Protein AF-A0A847GDH8-F1 (afdb_monomer_lite)

pLDDT: mean 89.49, std 8.82, range [60.81, 98.5]

Foldseek 3Di:
DEEEEEEADPPNDDLVVSVVVQVVCVVVVYHYHYDYLPVDCLLVCCVVSVGPYYHYPDDPVCVVSVVVSCVVVD

Secondary structure (DSSP, 8-state):
-EEEEEE--GGG---HHHHHHHHHHHHTT-EEEEEEGGGS-HHHHHHHH--SEEEEE--GGGHHHHHHHHGGG-

Sequence (74 aa):
MRVLFVISTPSGIEPLGAMLLAAICLREGHEVSCAISRRGGLLEKARAFDPDVVAYSASSADMDHLREADRPLR

Radius of gyration: 11.87 Å; chains: 1; bounding box: 24×27×29 Å

Structure (mmCIF, N/CA/C/O backbone):
data_AF-A0A847GDH8-F1
#
_entry.id   AF-A0A847GDH8-F1
#
loop_
_atom_site.group_PDB
_atom_site.id
_atom_site.type_symbol
_atom_site.label_atom_id
_atom_site.label_alt_id
_atom_site.label_comp_id
_atom_site.label_asym_id
_atom_site.label_entity_id
_atom_site.label_seq_id
_atom_site.pdbx_PDB_ins_code
_atom_site.Cartn_x
_atom_site.Cartn_y
_atom_site.Cartn_z
_atom_site.occupancy
_atom_site.B_iso_or_equiv
_atom_site.auth_seq_id
_atom_site.auth_comp_id
_atom_site.auth_asym_id
_atom_site.auth_atom_id
_atom_site.pdbx_PDB_model_num
ATOM 1 N N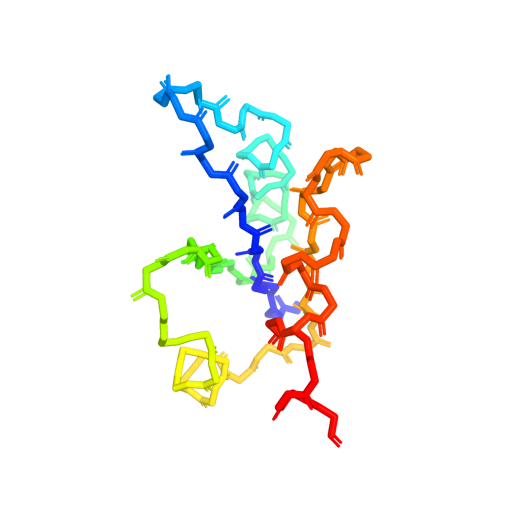 . MET A 1 1 ? -10.066 -0.877 9.693 1.00 96.56 1 MET A N 1
ATOM 2 C CA . MET A 1 1 ? -9.395 -1.926 8.900 1.00 96.56 1 MET A CA 1
ATOM 3 C C . MET A 1 1 ? -7.916 -1.610 8.822 1.00 96.56 1 MET A C 1
ATOM 5 O O . MET A 1 1 ? -7.553 -0.450 8.992 1.00 96.56 1 MET A O 1
ATOM 9 N N . ARG A 1 2 ? -7.087 -2.615 8.566 1.00 98.06 2 ARG A N 1
ATOM 10 C CA . ARG A 1 2 ? -5.644 -2.514 8.356 1.00 98.06 2 ARG A CA 1
ATOM 11 C C . ARG A 1 2 ? -5.376 -2.556 6.855 1.00 98.06 2 ARG A C 1
ATOM 13 O O . ARG A 1 2 ? -5.624 -3.568 6.206 1.00 98.06 2 ARG A O 1
ATOM 20 N N . VAL A 1 3 ? -4.914 -1.446 6.291 1.00 98.06 3 VAL A N 1
ATOM 21 C CA . VAL A 1 3 ? -4.688 -1.289 4.849 1.00 98.06 3 VAL A CA 1
ATOM 22 C C . VAL A 1 3 ? -3.191 -1.232 4.570 1.00 98.06 3 VAL A C 1
ATOM 24 O O . VAL A 1 3 ? -2.491 -0.346 5.063 1.00 98.06 3 VAL A O 1
ATOM 27 N N . LEU A 1 4 ? -2.690 -2.169 3.768 1.00 96.75 4 LEU A N 1
ATOM 28 C CA . LEU A 1 4 ? -1.315 -2.158 3.277 1.00 96.75 4 LEU A CA 1
ATOM 29 C C . LEU A 1 4 ? -1.280 -1.577 1.864 1.00 96.75 4 LEU A C 1
ATOM 31 O O . LEU A 1 4 ? -1.641 -2.255 0.905 1.00 96.75 4 LEU A O 1
ATOM 35 N N . PHE A 1 5 ? -0.813 -0.340 1.717 1.00 95.19 5 PHE A N 1
ATOM 36 C CA . PHE A 1 5 ? -0.572 0.242 0.399 1.00 95.19 5 PHE A CA 1
ATOM 37 C C . PHE A 1 5 ? 0.713 -0.317 -0.208 1.00 95.19 5 PHE A C 1
ATOM 39 O O . PHE A 1 5 ? 1.766 -0.309 0.428 1.00 95.19 5 PHE A O 1
ATOM 46 N N . VAL A 1 6 ? 0.644 -0.752 -1.461 1.00 92.44 6 VAL A N 1
ATOM 47 C CA . VAL A 1 6 ? 1.795 -1.168 -2.261 1.00 92.44 6 VAL A CA 1
ATOM 48 C C . VAL A 1 6 ? 2.001 -0.138 -3.358 1.00 92.44 6 VAL A C 1
ATOM 50 O O . VAL A 1 6 ? 1.166 0.022 -4.249 1.00 92.44 6 VAL A O 1
ATOM 53 N N . ILE A 1 7 ? 3.113 0.583 -3.274 1.00 89.06 7 ILE A N 1
ATOM 54 C CA . ILE A 1 7 ? 3.473 1.648 -4.208 1.00 89.06 7 ILE A CA 1
ATOM 55 C C . ILE A 1 7 ? 4.636 1.207 -5.095 1.00 89.06 7 ILE A C 1
ATOM 57 O O . ILE A 1 7 ? 5.628 0.627 -4.637 1.00 89.06 7 ILE A O 1
ATOM 61 N N . SER A 1 8 ? 4.532 1.535 -6.376 1.00 80.44 8 SER A N 1
ATOM 62 C CA . SER A 1 8 ? 5.685 1.613 -7.261 1.00 80.44 8 SER A CA 1
ATOM 63 C C . SER A 1 8 ? 6.224 3.038 -7.189 1.00 80.44 8 SER A C 1
ATOM 65 O O . SER A 1 8 ? 5.499 3.990 -7.455 1.00 80.44 8 SER A O 1
ATOM 67 N N . THR A 1 9 ? 7.497 3.203 -6.831 1.00 72.25 9 THR A N 1
ATOM 68 C CA . THR A 1 9 ? 8.204 4.491 -6.940 1.00 72.25 9 THR A CA 1
ATOM 69 C C . THR A 1 9 ? 9.235 4.409 -8.065 1.00 72.25 9 THR A C 1
ATOM 71 O O . THR A 1 9 ? 10.442 4.371 -7.790 1.00 72.25 9 THR A O 1
ATOM 74 N N . PRO A 1 10 ? 8.819 4.294 -9.339 1.00 62.81 10 PRO A N 1
ATOM 75 C CA . PRO A 1 10 ? 9.753 4.463 -10.431 1.00 62.81 10 PRO A CA 1
ATOM 76 C C . PRO A 1 10 ? 10.221 5.925 -10.404 1.00 62.81 10 PRO A C 1
ATOM 78 O O . PRO A 1 10 ? 9.420 6.856 -10.381 1.00 62.81 10 PRO A O 1
ATOM 81 N N . SER A 1 11 ? 11.536 6.127 -10.366 1.00 60.81 11 SER A N 1
ATOM 82 C CA . SER A 1 11 ? 12.149 7.423 -10.691 1.00 60.81 11 SER A CA 1
ATOM 83 C C . SER A 1 11 ? 11.874 8.592 -9.728 1.00 60.81 11 SER A C 1
ATOM 85 O O . SER A 1 11 ? 11.916 9.743 -10.149 1.00 60.81 11 SER A O 1
ATOM 87 N N . GLY A 1 12 ? 11.629 8.334 -8.438 1.00 63.62 12 GLY A N 1
ATOM 88 C CA . GLY A 1 12 ? 11.579 9.396 -7.417 1.00 63.62 12 GLY A CA 1
ATOM 89 C C . GLY A 1 12 ? 10.333 10.287 -7.452 1.00 63.62 12 GLY A C 1
ATOM 90 O O . GLY A 1 12 ? 10.317 11.327 -6.801 1.00 63.62 12 GLY A O 1
ATOM 91 N N . ILE A 1 13 ? 9.292 9.886 -8.186 1.00 76.62 13 ILE A N 1
ATOM 92 C CA . ILE A 1 13 ? 7.991 10.557 -8.148 1.00 76.62 13 ILE A CA 1
ATOM 93 C C . ILE A 1 13 ? 7.284 10.178 -6.845 1.00 76.62 13 ILE A C 1
ATOM 95 O O . ILE A 1 13 ? 7.139 8.994 -6.525 1.00 76.62 13 ILE A O 1
ATOM 99 N N . GLU A 1 14 ? 6.838 11.186 -6.099 1.00 82.69 14 GLU A N 1
ATOM 100 C CA . GLU A 1 14 ? 6.049 10.975 -4.890 1.00 82.69 14 GLU A CA 1
ATOM 101 C C . GLU A 1 14 ? 4.677 10.373 -5.239 1.00 82.69 14 GLU A C 1
ATOM 103 O O . GLU A 1 14 ? 3.971 10.895 -6.109 1.00 82.69 14 GLU A O 1
ATOM 108 N N . PRO A 1 15 ? 4.249 9.293 -4.563 1.00 87.62 15 PRO A N 1
ATOM 109 C CA . PRO A 1 15 ? 2.975 8.634 -4.832 1.00 87.62 15 PRO A CA 1
ATOM 110 C C . PRO A 1 15 ? 1.815 9.398 -4.169 1.00 87.62 15 PRO A C 1
ATOM 112 O O . PRO A 1 15 ? 1.123 8.873 -3.296 1.00 87.62 15 PRO A O 1
ATOM 115 N N . LEU A 1 16 ? 1.596 10.650 -4.585 1.00 90.12 16 LEU A N 1
ATOM 116 C CA . LEU A 1 16 ? 0.664 11.589 -3.948 1.00 90.12 16 LEU A CA 1
ATOM 117 C C . LEU A 1 16 ? -0.763 11.037 -3.829 1.00 90.12 16 LEU A C 1
ATOM 119 O O . LEU A 1 16 ? -1.403 11.215 -2.796 1.00 90.12 16 LEU A O 1
ATOM 123 N N . GLY A 1 17 ? -1.251 10.321 -4.847 1.00 89.75 17 GLY A N 1
ATOM 124 C CA . GLY A 1 17 ? -2.577 9.695 -4.811 1.00 89.75 17 GLY A CA 1
ATOM 125 C C . GLY A 1 17 ? -2.708 8.641 -3.705 1.00 89.75 17 GLY A C 1
ATOM 126 O O . GLY A 1 17 ? -3.675 8.657 -2.945 1.00 89.75 17 GLY A O 1
ATOM 127 N N . ALA A 1 18 ? -1.705 7.768 -3.561 1.00 91.88 18 ALA A N 1
ATOM 128 C CA . ALA A 1 18 ? -1.681 6.759 -2.502 1.00 91.88 18 ALA A CA 1
ATOM 129 C C . ALA A 1 18 ? -1.513 7.399 -1.115 1.00 91.88 18 ALA A C 1
ATOM 131 O O . ALA A 1 18 ? -2.158 6.972 -0.161 1.00 91.88 18 ALA A O 1
ATOM 132 N N . MET A 1 19 ? -0.697 8.452 -1.004 1.00 92.69 19 MET A N 1
ATOM 133 C CA . MET A 1 19 ? -0.508 9.191 0.248 1.00 92.69 19 MET A CA 1
ATOM 134 C C . MET A 1 19 ? -1.782 9.918 0.693 1.00 92.69 19 MET A C 1
ATOM 136 O O . MET A 1 19 ? -2.119 9.885 1.875 1.00 92.69 19 MET A O 1
ATOM 140 N N . LEU A 1 20 ? -2.520 10.531 -0.238 1.00 95.81 20 LEU A N 1
ATOM 141 C CA . LEU A 1 20 ? -3.802 11.169 0.055 1.00 95.81 20 LEU A CA 1
ATOM 142 C C . LEU A 1 20 ? -4.831 10.147 0.551 1.00 95.81 20 LEU A C 1
ATOM 144 O O . LEU A 1 20 ? -5.489 10.382 1.564 1.00 95.81 20 LEU A O 1
ATOM 148 N N . LEU A 1 21 ? -4.948 9.000 -0.123 1.00 95.62 21 LEU A N 1
ATOM 149 C CA . LEU A 1 21 ? -5.843 7.926 0.313 1.00 95.62 21 LEU A CA 1
ATOM 150 C C . LEU A 1 21 ? -5.440 7.371 1.680 1.00 95.62 21 LEU A C 1
ATOM 152 O O . LEU A 1 21 ? -6.302 7.199 2.535 1.00 95.62 21 LEU A O 1
ATOM 156 N N . ALA A 1 22 ? -4.145 7.167 1.925 1.00 96.06 22 ALA A N 1
ATOM 157 C CA . ALA A 1 22 ? -3.636 6.762 3.231 1.00 96.06 22 ALA A CA 1
ATOM 158 C C . ALA A 1 22 ? -4.019 7.765 4.333 1.00 96.06 22 ALA A C 1
ATOM 160 O O . ALA A 1 22 ? -4.482 7.357 5.396 1.00 96.06 22 ALA A O 1
ATOM 161 N N . ALA A 1 23 ? -3.892 9.070 4.072 1.00 97.19 23 ALA A N 1
ATOM 162 C CA . ALA A 1 23 ? -4.287 10.112 5.017 1.00 97.19 23 ALA A CA 1
ATOM 163 C C . ALA A 1 23 ? -5.798 10.101 5.304 1.00 97.19 23 ALA A C 1
ATOM 165 O O . ALA A 1 23 ? -6.205 10.271 6.453 1.00 97.19 23 ALA A O 1
ATOM 166 N N . ILE A 1 24 ? -6.628 9.860 4.284 1.00 97.88 24 ILE A N 1
ATOM 167 C CA . ILE A 1 24 ? -8.077 9.694 4.459 1.00 97.88 24 ILE A CA 1
ATOM 168 C C . ILE A 1 24 ? -8.367 8.449 5.304 1.00 97.88 24 ILE A C 1
ATOM 170 O O . ILE A 1 24 ? -9.096 8.553 6.281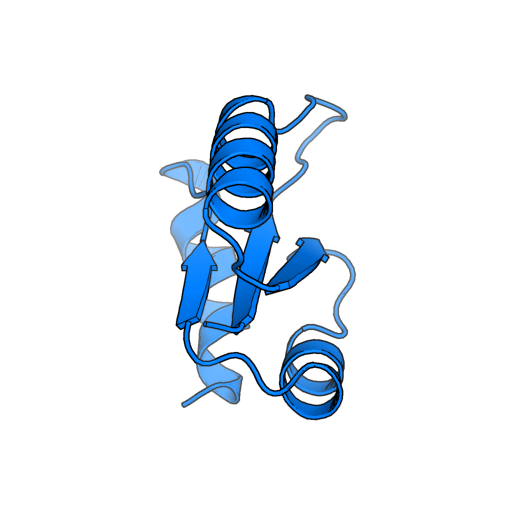 1.00 97.88 24 ILE A O 1
ATOM 174 N N . CYS A 1 25 ? -7.758 7.300 4.998 1.00 97.88 25 CYS A N 1
ATOM 175 C CA . CYS A 1 25 ? -7.923 6.075 5.784 1.00 97.88 25 CYS A CA 1
ATOM 176 C C . CYS A 1 25 ? -7.562 6.290 7.262 1.00 97.88 25 CYS A C 1
ATOM 178 O O . CYS A 1 25 ? -8.339 5.915 8.137 1.00 97.88 25 CYS A O 1
ATOM 180 N N . LEU A 1 26 ? -6.428 6.941 7.540 1.00 97.94 26 LEU A N 1
ATOM 181 C CA . LEU A 1 26 ? -6.025 7.290 8.905 1.00 97.94 26 LEU A CA 1
ATOM 182 C C . LEU A 1 26 ? -7.063 8.187 9.594 1.00 97.94 26 LEU A C 1
ATOM 184 O O . LEU A 1 26 ? -7.412 7.946 10.748 1.00 97.94 26 LEU A O 1
ATOM 188 N N . ARG A 1 27 ? -7.589 9.198 8.887 1.00 98.50 27 ARG A N 1
ATOM 189 C CA . ARG A 1 27 ? -8.627 10.097 9.414 1.00 98.50 27 ARG A CA 1
ATOM 190 C C . ARG A 1 27 ? -9.917 9.357 9.774 1.00 98.50 27 ARG A C 1
ATOM 192 O O . ARG A 1 27 ? -10.523 9.685 10.787 1.00 98.50 27 ARG A O 1
ATOM 199 N N . GLU A 1 28 ? -10.309 8.356 8.990 1.00 98.38 28 GLU A N 1
ATOM 200 C CA . GLU A 1 28 ? -11.502 7.530 9.239 1.00 98.38 28 GLU A CA 1
ATOM 201 C C . GLU A 1 28 ? -11.254 6.389 10.256 1.00 98.38 28 GLU A C 1
ATOM 203 O O . GLU A 1 28 ? -12.079 5.488 10.411 1.00 98.38 28 GLU A O 1
ATOM 208 N N . GLY A 1 29 ? -10.117 6.396 10.963 1.00 98.12 29 GLY A N 1
ATOM 209 C CA . GLY A 1 29 ? -9.807 5.419 12.012 1.00 98.12 29 GLY A CA 1
ATOM 210 C C . GLY A 1 29 ? -9.336 4.058 11.492 1.00 98.12 29 GLY A C 1
ATOM 211 O O . GLY A 1 29 ? -9.470 3.047 12.181 1.00 98.12 29 GLY A O 1
ATOM 212 N N . HIS A 1 30 ? -8.814 3.990 10.267 1.00 98.31 30 HIS A N 1
ATOM 213 C CA . HIS A 1 30 ? -8.138 2.801 9.750 1.00 98.31 30 HIS A CA 1
ATOM 214 C C . HIS A 1 30 ? -6.641 2.836 10.060 1.00 98.31 30 HIS A C 1
ATOM 216 O O . HIS A 1 30 ? -6.016 3.893 10.094 1.00 98.31 30 HIS A O 1
ATOM 222 N N . GLU A 1 31 ? -6.048 1.661 10.237 1.00 98.38 31 GLU A N 1
ATOM 223 C CA . GLU A 1 31 ? -4.604 1.510 10.352 1.00 98.38 31 GLU A CA 1
ATOM 224 C C . GLU A 1 31 ? -4.002 1.383 8.960 1.00 98.38 31 GLU A C 1
ATOM 226 O O . GLU A 1 31 ? -4.525 0.663 8.107 1.00 98.38 31 GLU A O 1
ATOM 231 N N . VAL A 1 32 ? -2.887 2.067 8.721 1.00 97.69 32 VAL A N 1
ATOM 232 C CA . VAL A 1 32 ? -2.269 2.115 7.397 1.00 97.69 32 VAL A CA 1
ATOM 233 C C . VAL A 1 32 ? -0.783 1.798 7.482 1.00 97.69 32 VAL A C 1
ATOM 235 O O . VAL A 1 32 ? -0.063 2.344 8.315 1.00 97.69 32 VAL A O 1
ATOM 238 N N . SER A 1 33 ? -0.311 0.948 6.573 1.00 95.56 33 SER A N 1
ATOM 239 C CA . SER A 1 33 ? 1.109 0.696 6.331 1.00 95.56 33 SER A CA 1
ATOM 240 C C . SER A 1 33 ? 1.413 0.787 4.837 1.00 95.56 33 SER A C 1
ATOM 242 O O . SER A 1 33 ? 0.513 0.740 4.001 1.00 95.56 33 SER A O 1
ATOM 244 N N . CYS A 1 34 ? 2.688 0.936 4.484 1.00 92.31 34 CYS A N 1
ATOM 245 C CA . CYS A 1 34 ? 3.117 1.130 3.10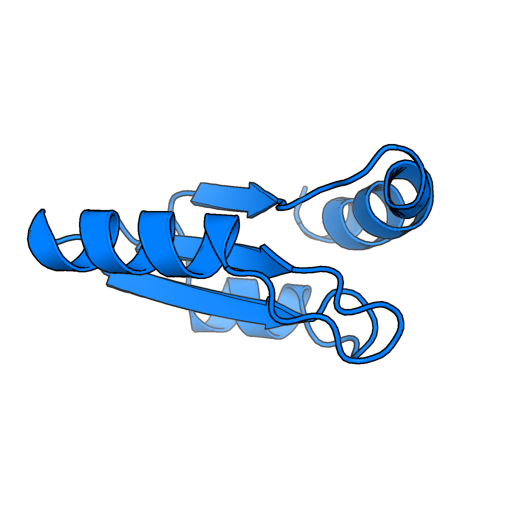0 1.00 92.31 34 CYS A CA 1
ATOM 246 C C . CYS A 1 34 ? 4.322 0.251 2.747 1.00 92.31 34 CYS A C 1
ATOM 248 O O . CYS A 1 34 ? 5.290 0.183 3.508 1.00 92.31 34 CYS A O 1
ATOM 250 N N . ALA A 1 35 ? 4.291 -0.402 1.589 1.00 90.81 35 ALA A N 1
ATOM 251 C CA . ALA A 1 35 ? 5.360 -1.220 1.030 1.00 90.81 35 ALA A CA 1
ATOM 252 C C . ALA A 1 35 ? 5.756 -0.713 -0.363 1.00 90.81 35 ALA A C 1
ATOM 254 O O . ALA A 1 35 ? 4.907 -0.315 -1.157 1.00 90.81 35 ALA A O 1
ATOM 255 N N . ILE A 1 36 ? 7.050 -0.769 -0.681 1.00 86.25 36 ILE A N 1
ATOM 256 C CA . ILE A 1 36 ? 7.558 -0.425 -2.014 1.00 86.25 36 ILE A CA 1
ATOM 257 C C . ILE A 1 36 ? 7.764 -1.722 -2.792 1.00 86.25 36 ILE A C 1
ATOM 259 O O . ILE A 1 36 ? 8.609 -2.532 -2.408 1.00 86.25 36 ILE A O 1
ATOM 263 N N . SER A 1 37 ? 7.046 -1.901 -3.905 1.00 79.88 37 SER A N 1
ATOM 264 C CA . SER A 1 37 ? 7.014 -3.175 -4.644 1.00 79.88 37 SER A CA 1
ATOM 265 C C . SER A 1 37 ? 8.396 -3.669 -5.093 1.00 79.88 37 SER A C 1
ATOM 267 O O . SER A 1 37 ? 8.624 -4.872 -5.151 1.00 79.88 37 SER A O 1
ATOM 269 N N . ARG A 1 38 ? 9.333 -2.764 -5.409 1.00 74.69 38 ARG A N 1
ATOM 270 C CA . ARG A 1 38 ? 10.659 -3.114 -5.957 1.00 74.69 38 ARG A CA 1
ATOM 271 C C . ARG A 1 38 ? 11.753 -3.354 -4.911 1.00 74.69 38 ARG A C 1
ATOM 273 O O . ARG A 1 38 ? 12.864 -3.707 -5.288 1.00 74.69 38 ARG A O 1
ATOM 280 N N . ARG A 1 39 ? 11.482 -3.153 -3.615 1.00 70.56 39 ARG A N 1
ATOM 281 C CA . ARG A 1 39 ? 12.475 -3.392 -2.545 1.00 70.56 39 ARG A CA 1
ATOM 282 C C . ARG A 1 39 ? 12.426 -4.811 -1.965 1.00 70.56 39 ARG A C 1
ATOM 284 O O . ARG A 1 39 ? 13.214 -5.114 -1.075 1.00 70.56 39 ARG A O 1
ATOM 291 N N . GLY A 1 40 ? 11.540 -5.669 -2.478 1.00 72.94 40 GLY A N 1
ATOM 292 C CA . GLY A 1 40 ? 11.251 -6.969 -1.872 1.00 72.94 40 GLY A CA 1
ATOM 293 C C . GLY A 1 40 ? 10.565 -6.816 -0.511 1.00 72.94 40 GLY A C 1
ATOM 294 O O . GLY A 1 40 ? 10.190 -5.713 -0.109 1.00 72.94 40 GLY A O 1
ATOM 295 N N . GLY A 1 41 ? 10.374 -7.926 0.201 1.00 84.12 41 GLY A N 1
ATOM 296 C CA . GLY A 1 41 ? 9.857 -7.888 1.572 1.00 84.12 41 GLY A CA 1
ATOM 297 C C . GLY A 1 41 ? 8.337 -7.721 1.701 1.00 84.12 41 GLY A C 1
ATOM 298 O O . GLY A 1 41 ? 7.844 -7.495 2.806 1.00 84.12 41 GLY A O 1
ATOM 299 N N . LEU A 1 42 ? 7.582 -7.749 0.592 1.00 90.12 42 LEU A N 1
ATOM 300 C CA . LEU A 1 42 ? 6.135 -7.505 0.623 1.00 90.12 42 LEU A CA 1
ATOM 301 C C . LEU A 1 42 ? 5.403 -8.578 1.435 1.00 90.12 42 LEU A C 1
ATOM 303 O O . LEU A 1 42 ? 4.538 -8.232 2.233 1.00 90.12 42 LEU A O 1
ATOM 307 N N . LEU A 1 43 ? 5.776 -9.851 1.275 1.00 92.00 43 LEU A N 1
ATOM 308 C CA . LEU A 1 43 ? 5.175 -10.961 2.014 1.00 92.00 43 LEU A CA 1
ATOM 309 C C . LEU A 1 43 ? 5.453 -10.851 3.515 1.00 92.00 43 LEU A C 1
ATOM 311 O O . LEU A 1 43 ? 4.541 -10.977 4.325 1.00 92.00 43 LEU A O 1
ATOM 315 N N . GLU A 1 44 ? 6.701 -10.599 3.898 1.00 93.19 44 GLU A N 1
ATOM 316 C CA . GLU A 1 44 ? 7.102 -10.439 5.295 1.00 93.19 44 GLU A CA 1
ATOM 317 C C . GLU A 1 44 ? 6.383 -9.251 5.930 1.00 93.19 44 GLU A C 1
ATOM 319 O O . GLU A 1 44 ? 5.881 -9.349 7.050 1.00 93.19 44 GLU A O 1
ATOM 324 N N . LYS A 1 45 ? 6.271 -8.142 5.192 1.00 93.62 45 LYS A N 1
ATOM 325 C CA . LYS A 1 45 ? 5.553 -6.956 5.649 1.00 93.62 45 LYS A CA 1
ATOM 326 C C . LYS A 1 45 ? 4.054 -7.199 5.764 1.00 93.62 45 LYS A C 1
ATOM 328 O O . LYS A 1 45 ? 3.467 -6.773 6.7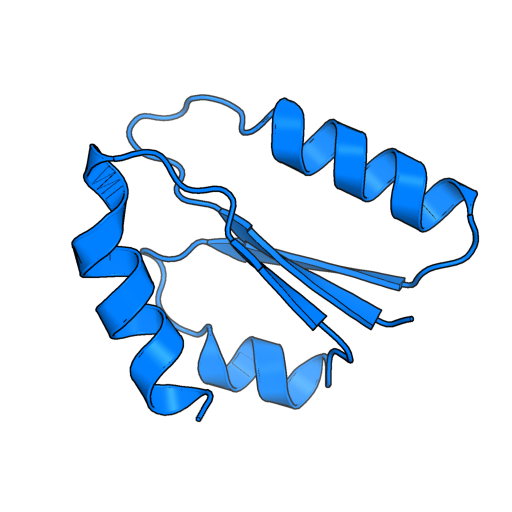53 1.00 93.62 45 LYS A O 1
ATOM 333 N N . ALA A 1 46 ? 3.450 -7.891 4.801 1.00 95.19 46 ALA A N 1
ATOM 334 C CA . ALA A 1 46 ? 2.050 -8.286 4.865 1.00 95.19 46 ALA A CA 1
ATOM 335 C C . ALA A 1 46 ? 1.795 -9.212 6.058 1.00 95.19 46 ALA A C 1
ATOM 337 O O . ALA A 1 46 ? 0.855 -8.982 6.798 1.00 95.19 46 ALA A O 1
ATOM 338 N N . ARG A 1 47 ? 2.667 -10.186 6.335 1.00 95.00 47 ARG A N 1
ATOM 339 C CA . ARG A 1 47 ? 2.533 -11.063 7.512 1.00 95.00 47 ARG A CA 1
ATOM 340 C C . ARG A 1 47 ? 2.688 -10.315 8.833 1.00 95.00 47 ARG A C 1
ATOM 342 O O . ARG A 1 47 ? 1.934 -10.566 9.762 1.00 95.00 47 ARG A O 1
ATOM 349 N N . ALA A 1 48 ? 3.657 -9.407 8.929 1.00 96.50 48 ALA A N 1
ATOM 350 C CA . ALA A 1 48 ? 3.886 -8.632 10.147 1.00 96.50 48 ALA A CA 1
ATOM 351 C C . ALA A 1 48 ? 2.775 -7.602 10.402 1.00 96.50 48 ALA A C 1
ATOM 353 O O . ALA A 1 48 ? 2.387 -7.370 11.544 1.00 96.50 48 ALA A O 1
ATOM 354 N N . PHE A 1 49 ? 2.279 -6.968 9.338 1.00 97.69 49 PHE A N 1
ATOM 355 C CA . PHE A 1 49 ? 1.221 -5.968 9.423 1.00 97.69 49 PHE A CA 1
ATOM 356 C C . PHE A 1 49 ? -0.186 -6.562 9.357 1.00 97.69 49 PHE A C 1
ATOM 358 O O . PHE A 1 49 ? -1.115 -5.826 9.644 1.00 97.69 49 PHE A O 1
ATOM 365 N N . ASP A 1 50 ? -0.342 -7.833 8.987 1.00 96.75 50 ASP A N 1
ATOM 366 C CA . ASP A 1 50 ? -1.602 -8.587 8.933 1.00 96.75 50 ASP A CA 1
ATOM 367 C C . ASP A 1 50 ? -2.804 -7.736 8.441 1.00 96.75 50 ASP A C 1
ATOM 369 O O . ASP A 1 50 ? -3.731 -7.434 9.199 1.00 96.75 50 ASP A O 1
ATOM 373 N N . PRO A 1 51 ? -2.729 -7.221 7.192 1.00 97.44 51 PRO A N 1
ATOM 374 C CA . PRO A 1 51 ? -3.724 -6.313 6.644 1.00 97.44 51 PRO A CA 1
ATOM 375 C C . PRO A 1 51 ? -5.024 -7.032 6.280 1.00 97.44 51 PRO A C 1
ATOM 377 O O . PRO A 1 51 ? -5.005 -8.117 5.706 1.00 97.44 51 PRO A O 1
ATOM 380 N N . ASP A 1 52 ? -6.147 -6.340 6.467 1.00 97.56 52 ASP A N 1
ATOM 381 C CA . ASP A 1 52 ? -7.441 -6.745 5.909 1.00 97.56 52 ASP A CA 1
ATOM 382 C C . ASP A 1 52 ? -7.470 -6.555 4.382 1.00 97.56 52 ASP A C 1
ATOM 384 O O . ASP A 1 52 ? -8.182 -7.255 3.663 1.00 97.56 52 ASP A O 1
ATOM 388 N N . VAL A 1 53 ? -6.729 -5.557 3.879 1.00 96.25 53 VAL A N 1
ATOM 389 C CA . VAL A 1 53 ? -6.703 -5.175 2.461 1.00 96.25 53 VAL A CA 1
ATOM 390 C C . VAL A 1 53 ? -5.286 -4.813 2.029 1.00 96.25 53 VAL A C 1
ATOM 392 O O . VAL A 1 53 ? -4.625 -3.982 2.655 1.00 96.25 53 VAL A O 1
ATOM 395 N N . VAL A 1 54 ? -4.851 -5.369 0.897 1.00 95.31 54 VAL A N 1
ATOM 396 C CA . VAL A 1 54 ? -3.643 -4.942 0.179 1.00 95.31 54 VAL A CA 1
ATOM 397 C C . VAL A 1 54 ? -4.062 -4.0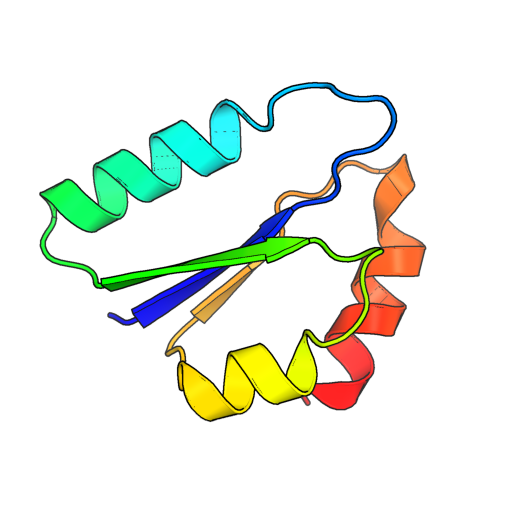70 -1.006 1.00 95.31 54 VAL A C 1
ATOM 399 O O . VAL A 1 54 ? -4.755 -4.527 -1.912 1.00 95.31 54 VAL A O 1
ATOM 402 N N . ALA A 1 55 ? -3.675 -2.795 -0.987 1.00 94.75 55 ALA A N 1
ATOM 403 C CA . ALA A 1 55 ? -4.089 -1.791 -1.962 1.00 94.75 55 ALA A CA 1
ATOM 404 C C . ALA A 1 55 ? -2.924 -1.402 -2.879 1.00 94.75 55 ALA A C 1
ATOM 406 O O . ALA A 1 55 ? -1.966 -0.758 -2.453 1.00 94.75 55 ALA A O 1
ATOM 407 N N . TYR A 1 56 ? -3.011 -1.758 -4.157 1.00 92.44 56 TYR A N 1
ATOM 408 C CA . TYR A 1 56 ? -1.969 -1.473 -5.141 1.00 92.44 56 TYR A CA 1
ATOM 409 C C . TYR A 1 56 ? -2.188 -0.119 -5.825 1.00 92.44 56 TYR A C 1
ATOM 411 O O . TYR A 1 56 ? -3.195 0.090 -6.499 1.00 92.44 56 TYR A O 1
ATOM 419 N N . SER A 1 57 ? -1.216 0.788 -5.708 1.00 90.19 57 SER A N 1
ATOM 420 C CA . SER A 1 57 ? -1.155 2.010 -6.516 1.00 90.19 57 SER A CA 1
ATOM 421 C C . SER A 1 57 ? -0.409 1.711 -7.813 1.00 90.19 57 SER A C 1
ATOM 423 O O . SER A 1 57 ? 0.819 1.794 -7.864 1.00 90.19 57 SER A O 1
ATOM 425 N N . ALA A 1 58 ? -1.159 1.332 -8.844 1.00 86.75 58 ALA A N 1
ATOM 426 C CA . ALA A 1 58 ? -0.625 0.838 -10.107 1.00 86.75 58 ALA A CA 1
ATOM 427 C C . ALA A 1 58 ? -0.774 1.850 -11.248 1.00 86.75 58 ALA A C 1
ATOM 429 O O . ALA A 1 58 ? -1.821 2.479 -11.401 1.00 86.75 58 ALA A O 1
ATOM 430 N N . SER A 1 59 ? 0.242 1.924 -12.107 1.00 85.56 59 SER A N 1
ATOM 431 C CA . SER A 1 59 ? 0.086 2.375 -13.490 1.00 85.56 59 SER A CA 1
ATOM 432 C C . SER A 1 59 ? 0.116 1.170 -14.437 1.00 85.56 59 SER A C 1
ATOM 434 O O . SER A 1 59 ? 0.548 0.079 -14.055 1.00 85.56 59 SER A O 1
ATOM 436 N N . SER A 1 60 ? -0.305 1.349 -15.691 1.00 86.38 60 SER A N 1
ATOM 437 C CA . SER A 1 60 ? -0.234 0.283 -16.703 1.00 86.38 60 SER A CA 1
ATOM 438 C C . SER A 1 60 ? 1.184 -0.275 -16.878 1.00 86.38 60 SER A C 1
ATOM 440 O O . SER A 1 60 ? 1.337 -1.469 -17.123 1.00 86.38 60 SER A O 1
ATOM 442 N N . ALA A 1 61 ? 2.215 0.553 -16.681 1.00 84.44 61 ALA A N 1
ATOM 443 C CA . ALA A 1 61 ? 3.618 0.150 -16.760 1.00 84.44 61 ALA A CA 1
ATOM 444 C C . ALA A 1 61 ? 4.081 -0.737 -15.585 1.00 84.44 61 ALA A C 1
ATOM 446 O O . ALA A 1 61 ? 5.106 -1.408 -15.692 1.00 84.44 61 ALA A O 1
ATOM 447 N N . ASP A 1 62 ? 3.345 -0.761 -14.471 1.00 84.31 62 ASP A N 1
ATOM 448 C CA . ASP A 1 62 ? 3.711 -1.509 -13.262 1.00 84.31 62 ASP A CA 1
ATOM 449 C C . ASP A 1 62 ? 3.038 -2.885 -13.170 1.00 84.31 62 ASP A C 1
ATOM 451 O O . ASP A 1 62 ? 3.392 -3.689 -12.308 1.00 84.31 62 ASP A O 1
ATOM 455 N N . MET A 1 63 ? 2.072 -3.172 -14.046 1.00 87.06 63 MET A N 1
ATOM 456 C CA . MET A 1 63 ? 1.147 -4.301 -13.899 1.00 87.06 63 MET A CA 1
ATOM 457 C C . MET A 1 63 ? 1.831 -5.660 -13.742 1.00 87.06 63 MET A C 1
ATOM 459 O O . MET A 1 63 ? 1.436 -6.438 -12.874 1.00 87.06 63 MET A O 1
ATOM 463 N N . ASP A 1 64 ? 2.852 -5.957 -14.546 1.00 88.31 64 ASP A N 1
ATOM 464 C CA . ASP A 1 64 ? 3.523 -7.260 -14.480 1.00 88.31 64 ASP A CA 1
ATOM 465 C C . ASP A 1 64 ? 4.324 -7.425 -13.183 1.00 88.31 64 ASP A C 1
ATOM 467 O O . ASP A 1 64 ? 4.234 -8.463 -12.531 1.00 88.31 64 ASP A O 1
ATOM 471 N N . HIS A 1 65 ? 4.995 -6.364 -12.727 1.00 83.75 65 HIS A N 1
ATOM 472 C CA . HIS A 1 65 ? 5.729 -6.380 -11.459 1.00 83.75 65 HIS A CA 1
ATOM 473 C C . HIS A 1 65 ? 4.786 -6.537 -10.262 1.00 83.75 65 HIS A C 1
ATOM 475 O O . HIS A 1 65 ? 5.079 -7.275 -9.323 1.00 83.75 65 HIS A O 1
ATOM 481 N N . LEU A 1 66 ? 3.637 -5.860 -10.290 1.00 87.69 66 LEU A N 1
ATOM 482 C CA . LEU A 1 66 ? 2.655 -5.959 -9.214 1.00 87.69 66 LEU A CA 1
ATOM 483 C C . LEU A 1 66 ? 2.007 -7.346 -9.160 1.00 87.69 66 LEU A C 1
ATOM 485 O O . LEU A 1 66 ? 1.777 -7.856 -8.068 1.00 87.69 66 LEU A O 1
ATOM 489 N N . ARG A 1 67 ? 1.776 -7.994 -10.310 1.00 89.31 67 ARG A N 1
ATOM 490 C CA . ARG A 1 67 ? 1.306 -9.391 -10.364 1.00 89.31 67 ARG A CA 1
ATOM 491 C C . ARG A 1 67 ? 2.312 -10.362 -9.760 1.00 89.31 67 ARG A C 1
ATOM 493 O O . ARG A 1 67 ? 1.919 -11.279 -9.042 1.00 89.31 67 ARG A O 1
ATOM 500 N N . GLU A 1 68 ? 3.596 -10.182 -10.052 1.00 87.88 68 GLU A N 1
ATOM 501 C CA . GLU A 1 68 ? 4.655 -10.993 -9.448 1.00 87.88 68 GLU A CA 1
ATOM 502 C C . GLU A 1 68 ? 4.723 -10.789 -7.931 1.00 87.88 68 GLU A C 1
ATOM 504 O O . GLU A 1 68 ? 4.853 -11.763 -7.190 1.00 87.88 68 GLU A O 1
ATOM 509 N N . ALA A 1 69 ? 4.558 -9.547 -7.468 1.00 85.94 69 ALA A N 1
ATOM 510 C CA . ALA A 1 69 ? 4.527 -9.210 -6.049 1.00 85.94 69 ALA A CA 1
ATOM 511 C C . ALA A 1 69 ? 3.267 -9.726 -5.319 1.00 85.94 69 ALA A C 1
ATOM 513 O O . ALA A 1 69 ? 3.358 -10.068 -4.143 1.00 85.94 69 ALA A O 1
ATOM 514 N N . ASP A 1 70 ? 2.113 -9.799 -5.994 1.00 90.38 70 ASP A N 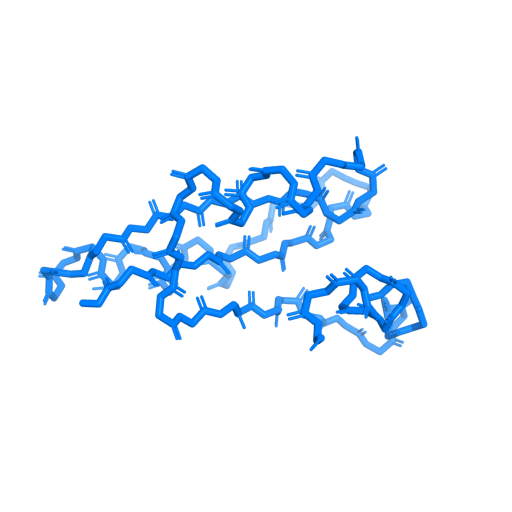1
ATOM 515 C CA . ASP A 1 70 ? 0.845 -10.339 -5.461 1.00 90.38 70 ASP A CA 1
ATOM 516 C C . ASP A 1 70 ? 0.857 -11.867 -5.332 1.00 90.38 70 ASP A C 1
ATOM 518 O O . ASP A 1 70 ? 0.287 -12.417 -4.394 1.00 90.38 70 ASP A O 1
ATOM 522 N N . ARG A 1 71 ? 1.537 -12.574 -6.245 1.00 91.38 71 ARG A N 1
ATOM 523 C CA . ARG A 1 71 ? 1.561 -14.047 -6.294 1.00 91.38 71 ARG A CA 1
ATOM 524 C C . ARG A 1 71 ? 1.805 -14.741 -4.935 1.00 91.38 71 ARG A C 1
ATOM 526 O O . ARG A 1 71 ? 1.084 -15.696 -4.670 1.00 91.38 71 ARG A O 1
ATOM 533 N N . PRO A 1 72 ? 2.769 -14.335 -4.086 1.00 89.88 72 PRO A N 1
ATOM 534 C CA . PRO A 1 72 ? 3.000 -14.974 -2.786 1.00 89.88 72 PRO A CA 1
ATOM 535 C C . PRO A 1 72 ? 1.992 -14.604 -1.681 1.00 89.88 72 PRO A C 1
ATOM 537 O O . PRO A 1 72 ? 2.087 -15.162 -0.590 1.00 89.88 72 PRO A O 1
ATOM 540 N N . LEU A 1 73 ? 1.090 -13.643 -1.914 1.00 87.88 73 LEU A N 1
ATOM 541 C CA . LEU A 1 73 ? 0.066 -13.212 -0.950 1.00 87.88 73 LEU A CA 1
ATOM 542 C C . LEU A 1 73 ? -1.247 -14.006 -1.067 1.00 87.88 73 LEU A C 1
ATOM 544 O O . LEU A 1 73 ? -2.130 -13.829 -0.230 1.00 87.88 73 LEU A O 1
ATOM 548 N N . ARG A 1 74 ? -1.374 -14.847 -2.101 1.00 79.25 74 ARG A N 1
ATOM 549 C CA . ARG A 1 74 ? -2.499 -15.766 -2.330 1.00 79.25 74 ARG A CA 1
ATOM 550 C C . ARG A 1 74 ? -2.212 -17.140 -1.745 1.00 79.25 74 ARG A C 1
ATOM 552 O O . ARG A 1 74 ? -3.187 -17.766 -1.280 1.00 79.25 74 ARG A O 1
#